Protein AF-A0A7V5FTJ4-F1 (afdb_monomer)

Sequence (114 aa):
MSGKRQKELSSAFAAGYASFVAWSDLVDRINVFPVADGDTGTNLRISLAPLRDVEGGRAAAARRVSRCATGNSGNIAAAFFREFVGAENREDLEKCAAIGCKKSCQAVADPRAG

pLDDT: mean 88.96, std 11.77, range [51.69, 98.31]

Mean predicted aligned error: 4.96 Å

Radius of gyration: 14.31 Å; Cα contacts (8 Å, |Δi|>4): 157; chains: 1; bounding box: 40×24×36 Å

Secondary structure (DSSP, 8-state):
-HHHHHHHHHHHHHHHHHHHHHTHHHHHHH--SSS--S-HHHHHHHHTGGGS--TT-HHHHHHHHHHH--HHHHHHHHHHHHHHTT-SSSTHHHHHHHHHHHHHTTS-SSPPP-

Foldseek 3Di:
DQVVQQVVVLVVLLVVLVVLLVCLQVVLVPPPPPHSPSCLSVQQNQLSVLSNGCPPHLQVSLVSSCVSHDALNSQLVSLLVSQQSVDSHPVCNVVSNVNSNVSSVVRPPDHDDD

Solvent-accessible surface area (backbone atoms only — not comparable to full-atom values): 5834 Å² total; per-residue (Å²): 119,69,70,59,53,42,51,52,52,48,50,49,40,21,52,52,40,54,55,48,54,80,41,19,72,55,43,13,70,68,45,71,72,94,63,62,68,54,44,51,18,57,25,35,51,55,9,47,48,38,38,59,54,46,67,87,37,46,72,46,22,22,53,44,16,56,70,41,37,34,69,63,56,4,35,28,48,21,37,22,47,32,38,38,48,62,38,70,51,77,81,38,40,62,59,21,42,54,53,5,51,59,41,26,79,63,48,64,89,73,82,68,83,119

Structure (mmCIF, N/CA/C/O backbone):
data_AF-A0A7V5FTJ4-F1
#
_entry.id   AF-A0A7V5FTJ4-F1
#
loop_
_atom_site.group_PDB
_atom_site.id
_atom_site.type_symbol
_atom_site.label_atom_id
_atom_site.label_alt_id
_atom_site.label_comp_id
_atom_site.label_asym_id
_atom_site.label_entity_id
_atom_site.label_seq_id
_atom_site.pdbx_PDB_ins_code
_atom_site.Cartn_x
_atom_site.Cartn_y
_atom_site.Cartn_z
_atom_site.occupancy
_atom_site.B_iso_or_equiv
_atom_site.auth_seq_id
_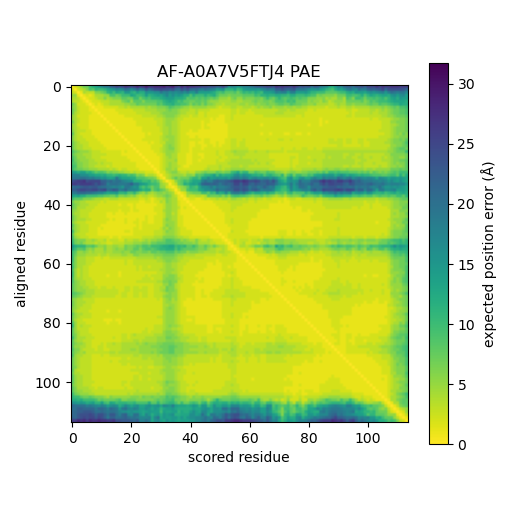atom_site.auth_comp_id
_atom_site.auth_asym_id
_atom_site.auth_atom_id
_atom_site.pdbx_PDB_model_num
ATOM 1 N N . MET A 1 1 ? -19.384 7.364 17.647 1.00 53.22 1 MET A N 1
ATOM 2 C CA . MET A 1 1 ? -19.005 8.057 16.387 1.00 53.22 1 MET A CA 1
ATOM 3 C C . MET A 1 1 ? -17.634 7.641 15.831 1.00 53.22 1 MET A C 1
ATOM 5 O O . MET A 1 1 ? -17.484 7.666 14.618 1.00 53.22 1 MET A O 1
ATOM 9 N N . SER A 1 2 ? -16.666 7.207 16.657 1.00 64.50 2 SER A N 1
ATOM 10 C CA . SER A 1 2 ? -15.314 6.803 16.206 1.00 64.50 2 SER A CA 1
ATOM 11 C C . SER A 1 2 ? -15.291 5.633 15.194 1.00 64.50 2 SER A C 1
ATOM 13 O O . SER A 1 2 ? -14.704 5.749 14.120 1.00 64.50 2 SER A O 1
ATOM 15 N N . GLY A 1 3 ? -16.042 4.552 15.444 1.00 72.12 3 GLY A N 1
ATOM 16 C CA . GLY A 1 3 ? -16.001 3.349 14.592 1.00 72.12 3 GLY A CA 1
ATOM 17 C C . GLY A 1 3 ? -16.528 3.512 13.156 1.00 72.12 3 GLY A C 1
ATOM 18 O O . GLY A 1 3 ? -16.145 2.742 12.277 1.00 72.12 3 GLY A O 1
ATOM 19 N N . LYS A 1 4 ? -17.373 4.520 12.879 1.00 76.38 4 LYS A N 1
ATOM 20 C CA . LYS A 1 4 ? -17.885 4.776 11.518 1.00 76.38 4 LYS A CA 1
ATOM 21 C C . LYS A 1 4 ? -16.778 5.312 10.604 1.00 76.38 4 LYS A C 1
ATOM 23 O O . LYS A 1 4 ? -16.572 4.769 9.526 1.00 76.38 4 LYS A O 1
ATOM 28 N N . ARG A 1 5 ? -16.017 6.308 11.073 1.00 79.06 5 ARG A N 1
ATOM 29 C CA . ARG A 1 5 ? -14.887 6.892 10.326 1.00 79.06 5 ARG A CA 1
ATOM 30 C C . ARG A 1 5 ? -13.775 5.875 10.080 1.00 79.06 5 ARG A C 1
ATOM 32 O O . ARG A 1 5 ? -13.216 5.817 8.990 1.00 79.06 5 ARG A O 1
ATOM 39 N N . GLN A 1 6 ? -13.515 5.013 11.062 1.00 77.81 6 GLN A N 1
ATOM 40 C CA . GLN A 1 6 ? -12.546 3.932 10.903 1.00 77.81 6 GLN A CA 1
ATOM 41 C C . GLN A 1 6 ? -12.963 2.952 9.795 1.00 77.81 6 GLN A C 1
ATOM 43 O O . GLN A 1 6 ? -12.130 2.595 8.962 1.00 77.81 6 GLN A O 1
ATOM 48 N N . LYS A 1 7 ? -14.248 2.566 9.736 1.00 84.44 7 LYS A N 1
ATOM 49 C CA . LYS A 1 7 ? -14.797 1.743 8.644 1.00 84.44 7 LYS A CA 1
ATOM 50 C C . LYS A 1 7 ? -14.702 2.429 7.280 1.00 84.44 7 LYS A C 1
ATOM 52 O O . LYS A 1 7 ? -14.375 1.757 6.304 1.00 84.44 7 LYS A O 1
ATOM 57 N N . GLU A 1 8 ? -14.950 3.735 7.204 1.00 89.88 8 GLU A N 1
ATOM 58 C CA . GLU A 1 8 ? -14.823 4.504 5.956 1.00 89.88 8 GLU A CA 1
ATOM 59 C C . GLU A 1 8 ? -13.389 4.465 5.417 1.00 89.88 8 GLU A C 1
ATOM 61 O O . GLU A 1 8 ? -13.187 4.120 4.256 1.00 89.88 8 GLU A O 1
ATOM 66 N N . LEU A 1 9 ? -12.386 4.718 6.263 1.00 90.94 9 LEU A N 1
ATOM 67 C CA . LEU A 1 9 ? -10.982 4.620 5.854 1.00 90.94 9 LEU A CA 1
ATOM 68 C C . LEU A 1 9 ? -10.586 3.190 5.471 1.00 90.94 9 LEU A C 1
ATOM 70 O O . LEU A 1 9 ? -9.884 2.992 4.488 1.00 90.94 9 LEU A O 1
ATOM 74 N N . SER A 1 10 ? -11.044 2.175 6.212 1.00 91.38 10 SER A N 1
ATOM 75 C CA . SER A 1 10 ? -10.786 0.770 5.855 1.00 91.38 10 SER A CA 1
ATOM 76 C C . SER A 1 10 ? -11.344 0.428 4.475 1.00 91.38 10 SER A C 1
ATOM 78 O O . SER A 1 10 ? -10.651 -0.185 3.669 1.00 91.38 10 SER A O 1
ATOM 80 N N . SER A 1 11 ? -12.560 0.894 4.189 1.00 93.00 11 SER A N 1
ATOM 81 C CA . SER A 1 11 ? -13.202 0.715 2.886 1.00 93.00 11 SER A CA 1
ATOM 82 C C . SER A 1 11 ? -12.458 1.476 1.786 1.00 93.00 11 SER A C 1
ATOM 84 O O . SER A 1 11 ? -12.312 0.961 0.683 1.00 93.00 11 SER A O 1
ATOM 86 N N . ALA A 1 12 ? -11.931 2.667 2.089 1.00 94.31 12 ALA A N 1
ATOM 87 C CA . ALA A 1 12 ? -11.128 3.445 1.150 1.00 94.31 12 ALA A CA 1
ATOM 88 C C . ALA A 1 12 ? -9.813 2.735 0.779 1.00 94.31 12 ALA A C 1
ATOM 90 O O . ALA A 1 12 ? -9.468 2.692 -0.400 1.00 94.31 12 ALA A O 1
ATOM 91 N N . PHE A 1 13 ? -9.110 2.123 1.741 1.00 95.25 13 PHE A N 1
ATOM 92 C CA . PHE A 1 13 ? -7.915 1.321 1.441 1.00 95.25 13 PHE A CA 1
ATOM 93 C C . PHE A 1 13 ? -8.240 0.108 0.567 1.00 95.25 13 PHE A C 1
ATOM 95 O O . PHE A 1 13 ? -7.541 -0.132 -0.417 1.00 95.25 13 PHE A O 1
ATOM 102 N N . ALA A 1 14 ? -9.325 -0.606 0.877 1.00 95.88 14 ALA A N 1
ATOM 103 C CA . ALA A 1 14 ? -9.761 -1.752 0.085 1.00 95.88 14 ALA A CA 1
ATOM 104 C C . ALA A 1 14 ? -10.128 -1.344 -1.352 1.00 95.88 14 ALA A C 1
ATOM 106 O O . ALA A 1 14 ? -9.703 -1.993 -2.308 1.00 95.88 14 ALA A O 1
ATOM 107 N N . ALA A 1 15 ? -10.858 -0.235 -1.514 1.00 97.00 15 ALA A N 1
ATOM 108 C CA . ALA A 1 15 ? -11.223 0.308 -2.821 1.00 97.00 15 ALA A CA 1
ATOM 109 C C . ALA A 1 15 ? -9.997 0.783 -3.618 1.00 97.00 15 ALA A C 1
ATOM 111 O O . ALA A 1 15 ? -9.889 0.496 -4.811 1.00 97.00 15 ALA A O 1
ATOM 112 N N . GLY A 1 16 ? -9.049 1.462 -2.966 1.00 96.19 16 GLY A N 1
ATOM 113 C CA . GLY A 1 16 ? -7.791 1.884 -3.583 1.00 96.19 16 GLY A CA 1
ATOM 114 C C . GLY A 1 16 ? -6.943 0.697 -4.043 1.00 96.19 16 GLY A C 1
ATOM 115 O O . GLY A 1 16 ? -6.455 0.694 -5.171 1.00 96.19 16 GLY A O 1
ATOM 116 N N . TYR A 1 17 ? -6.835 -0.350 -3.218 1.00 97.56 17 TYR A N 1
ATOM 117 C CA . TYR A 1 17 ? -6.152 -1.587 -3.594 1.00 97.56 17 TYR A CA 1
ATOM 118 C C . TYR A 1 17 ? -6.825 -2.274 -4.787 1.00 97.56 17 TYR A C 1
ATOM 120 O O . TYR A 1 17 ? -6.148 -2.600 -5.757 1.00 97.56 17 TYR A O 1
ATOM 128 N N . ALA A 1 18 ? -8.150 -2.449 -4.759 1.00 97.81 18 ALA A N 1
ATOM 129 C CA . ALA A 1 18 ? -8.889 -3.062 -5.864 1.00 97.81 18 ALA A CA 1
ATOM 130 C C . ALA A 1 18 ? -8.722 -2.276 -7.174 1.00 97.81 18 ALA A C 1
ATOM 132 O O . ALA A 1 18 ? -8.523 -2.870 -8.233 1.00 97.81 18 ALA A O 1
ATOM 133 N N . SER A 1 19 ? -8.737 -0.942 -7.081 1.00 96.69 19 SER A N 1
ATOM 134 C CA . SER A 1 19 ? -8.496 -0.060 -8.222 1.00 96.69 19 SER A CA 1
ATOM 135 C C . SER A 1 19 ? -7.092 -0.275 -8.779 1.00 96.69 19 SER A C 1
ATOM 137 O O . SER A 1 19 ? -6.947 -0.487 -9.973 1.00 96.69 19 SER A O 1
ATOM 139 N N . PHE A 1 20 ? -6.062 -0.299 -7.929 1.00 96.19 20 PHE A N 1
ATOM 140 C CA . PHE A 1 20 ? -4.688 -0.568 -8.357 1.00 96.19 20 PHE A CA 1
ATOM 141 C C . PHE A 1 20 ? -4.532 -1.945 -9.022 1.00 96.19 20 PHE A C 1
ATOM 143 O O . PHE A 1 20 ? -3.936 -2.044 -10.091 1.00 96.19 20 PHE A O 1
ATOM 150 N N . VAL A 1 21 ? -5.094 -3.003 -8.424 1.00 96.62 21 VAL A N 1
ATOM 151 C CA . VAL A 1 21 ? -5.011 -4.380 -8.945 1.00 96.62 21 VAL A CA 1
ATOM 152 C C . VAL A 1 21 ? -5.521 -4.459 -10.384 1.00 96.62 21 VAL A C 1
ATOM 154 O O . VAL A 1 21 ? -4.869 -5.092 -11.212 1.00 96.62 21 VAL A O 1
ATOM 157 N N . ALA A 1 22 ? -6.626 -3.774 -10.697 1.00 96.88 22 ALA A N 1
ATOM 158 C CA . ALA A 1 22 ? -7.210 -3.745 -12.040 1.00 96.88 22 ALA A CA 1
ATOM 159 C C . ALA A 1 22 ? -6.265 -3.176 -13.116 1.00 96.88 22 ALA A C 1
ATOM 161 O O . ALA A 1 22 ? -6.439 -3.462 -14.297 1.00 96.88 22 ALA A O 1
ATOM 162 N N . TRP A 1 23 ? -5.257 -2.401 -12.710 1.00 94.81 23 TRP A N 1
ATOM 163 C CA . TRP A 1 23 ? -4.262 -1.800 -13.596 1.00 94.81 23 TRP A CA 1
ATOM 164 C C . TRP A 1 23 ? -2.849 -2.355 -13.378 1.00 94.81 23 TRP A C 1
ATOM 166 O O . TRP A 1 23 ? -1.913 -1.855 -13.995 1.00 94.81 23 TRP A O 1
ATOM 176 N N . SER A 1 24 ? -2.665 -3.380 -12.537 1.00 94.00 24 SER A N 1
ATOM 177 C CA . SER A 1 24 ? -1.327 -3.901 -12.209 1.00 94.00 24 SER A CA 1
ATOM 178 C C . SER A 1 24 ? -0.566 -4.403 -13.443 1.00 94.00 24 SER A C 1
ATOM 180 O O . SER A 1 24 ? 0.580 -4.011 -13.632 1.00 94.00 24 SER A O 1
ATOM 182 N N . ASP A 1 25 ? -1.233 -5.103 -14.364 1.00 92.44 25 ASP A N 1
ATOM 183 C CA . ASP A 1 25 ? -0.627 -5.522 -15.637 1.00 92.44 25 ASP A CA 1
ATOM 184 C C . ASP A 1 25 ? -0.219 -4.333 -16.525 1.00 92.44 25 ASP A C 1
ATOM 186 O O . ASP A 1 25 ? 0.717 -4.423 -17.317 1.00 92.44 25 ASP A O 1
ATOM 190 N N . LEU A 1 26 ? -0.937 -3.204 -16.448 1.00 92.50 26 LEU A N 1
ATOM 191 C CA . LEU A 1 26 ? -0.536 -1.983 -17.152 1.00 92.50 26 LEU A CA 1
ATOM 192 C C . LEU A 1 26 ? 0.710 -1.379 -16.501 1.00 92.50 26 LEU A C 1
ATOM 194 O O . LEU A 1 26 ? 1.600 -0.937 -17.220 1.00 92.50 26 LEU A O 1
ATOM 198 N N . VAL A 1 27 ? 0.784 -1.390 -15.168 1.00 90.81 27 VAL A N 1
ATOM 199 C CA . VAL A 1 27 ? 1.958 -0.931 -14.416 1.00 90.81 27 VAL A CA 1
ATOM 200 C C . VAL A 1 27 ? 3.196 -1.765 -14.766 1.00 90.81 27 VAL A C 1
ATOM 202 O O . VAL A 1 27 ? 4.256 -1.187 -14.992 1.00 90.81 27 VAL A O 1
ATOM 205 N N . ASP A 1 28 ? 3.051 -3.087 -14.897 1.00 89.81 28 ASP A N 1
ATOM 206 C CA . ASP A 1 28 ? 4.116 -3.975 -15.388 1.00 89.81 28 ASP A CA 1
ATOM 207 C C . ASP A 1 28 ? 4.604 -3.550 -16.786 1.00 89.81 28 ASP A C 1
ATOM 209 O O . ASP A 1 28 ? 5.807 -3.466 -17.024 1.00 89.81 28 ASP A O 1
ATOM 213 N N . ARG A 1 29 ? 3.686 -3.197 -17.699 1.00 87.44 29 ARG A N 1
ATOM 214 C CA . ARG A 1 29 ? 4.025 -2.798 -19.080 1.00 87.44 29 ARG A CA 1
ATOM 215 C C . ARG A 1 29 ? 4.670 -1.419 -19.217 1.00 87.44 29 ARG A C 1
ATOM 217 O O . ARG A 1 29 ? 5.408 -1.207 -20.175 1.00 87.44 29 ARG A O 1
ATOM 224 N N . ILE A 1 30 ? 4.358 -0.468 -18.335 1.00 86.62 30 ILE A N 1
ATOM 225 C CA . ILE A 1 30 ? 4.937 0.888 -18.396 1.00 86.62 30 ILE A CA 1
ATOM 226 C C . ILE A 1 30 ? 6.278 0.998 -17.662 1.00 86.62 30 ILE A C 1
ATOM 228 O O . ILE A 1 30 ? 6.941 2.027 -17.789 1.00 86.62 30 ILE A O 1
ATOM 232 N N . ASN A 1 31 ? 6.672 -0.009 -16.874 1.00 77.25 31 ASN A N 1
ATOM 233 C CA . ASN A 1 31 ? 7.959 0.007 -16.190 1.00 77.25 31 ASN A CA 1
ATOM 234 C C . ASN A 1 31 ? 9.094 -0.185 -17.207 1.00 77.25 31 ASN A C 1
ATOM 236 O O . ASN A 1 31 ? 9.271 -1.269 -17.754 1.00 77.25 31 ASN A O 1
ATOM 240 N N . VAL A 1 32 ? 9.854 0.879 -17.471 1.00 66.94 32 VAL A N 1
ATOM 241 C CA . VAL A 1 32 ? 10.858 0.930 -18.552 1.00 66.94 32 VAL A CA 1
ATOM 242 C C . VAL A 1 32 ? 12.291 1.213 -18.064 1.00 66.94 32 VAL A C 1
ATOM 244 O O . VAL A 1 32 ? 13.128 1.593 -18.878 1.00 66.94 32 VAL A O 1
ATOM 247 N N . PHE A 1 33 ? 12.614 1.058 -16.767 1.00 54.91 33 PHE A N 1
ATOM 248 C CA . PHE A 1 33 ? 13.911 1.504 -16.214 1.00 54.91 33 PHE A CA 1
ATOM 249 C C . PHE A 1 33 ? 14.671 0.464 -15.362 1.00 54.91 33 PHE A C 1
ATOM 251 O O . PHE A 1 33 ? 14.103 -0.034 -14.394 1.00 54.91 33 PHE A O 1
ATOM 258 N N . PRO A 1 34 ? 15.989 0.241 -15.593 1.00 58.06 34 PRO A N 1
ATOM 259 C CA . PRO A 1 34 ? 16.715 0.318 -16.870 1.00 58.06 34 PRO A CA 1
ATOM 260 C C . PRO A 1 34 ? 16.513 -0.943 -17.740 1.00 58.06 34 PRO A C 1
ATOM 262 O O . PRO A 1 34 ? 16.827 -0.923 -18.926 1.00 58.06 34 PRO A O 1
ATOM 265 N N . VAL A 1 35 ? 15.967 -2.020 -17.167 1.00 59.19 35 VAL A N 1
ATOM 266 C CA . VAL A 1 35 ? 15.532 -3.242 -17.855 1.00 59.19 35 VAL A CA 1
ATOM 267 C C . VAL A 1 35 ? 14.113 -3.521 -17.379 1.00 59.19 35 VAL A C 1
ATOM 269 O O . VAL A 1 35 ? 13.876 -3.571 -16.177 1.00 59.19 35 VAL A O 1
ATOM 272 N N . ALA A 1 36 ? 13.167 -3.651 -18.306 1.00 64.19 36 ALA A N 1
ATOM 273 C CA . ALA A 1 36 ? 11.801 -4.029 -17.974 1.00 64.19 36 ALA A CA 1
ATOM 274 C C . ALA A 1 36 ? 11.782 -5.513 -17.574 1.00 64.19 36 ALA A C 1
ATOM 276 O O . ALA A 1 36 ? 11.689 -6.392 -18.427 1.00 64.19 36 ALA A O 1
ATOM 277 N N . ASP A 1 37 ? 11.906 -5.783 -16.278 1.00 75.38 37 ASP A N 1
ATOM 278 C CA . ASP A 1 37 ? 11.635 -7.091 -15.665 1.00 75.38 37 ASP A CA 1
ATOM 279 C C . ASP A 1 37 ? 10.136 -7.440 -15.698 1.00 75.38 37 ASP A C 1
ATOM 281 O O . ASP A 1 37 ? 9.759 -8.604 -15.575 1.00 75.38 37 ASP A O 1
ATOM 285 N N . GLY A 1 38 ? 9.280 -6.437 -15.933 1.00 83.38 38 GLY A N 1
ATOM 286 C CA . GLY A 1 38 ? 7.837 -6.605 -16.093 1.00 83.38 38 GLY A CA 1
ATOM 287 C C . GLY A 1 38 ? 7.152 -7.065 -14.810 1.00 83.38 38 GLY A C 1
ATOM 288 O O . GLY A 1 38 ? 6.097 -7.691 -14.887 1.00 83.38 38 GLY A O 1
ATOM 289 N N . ASP A 1 39 ? 7.757 -6.789 -13.651 1.00 90.38 39 A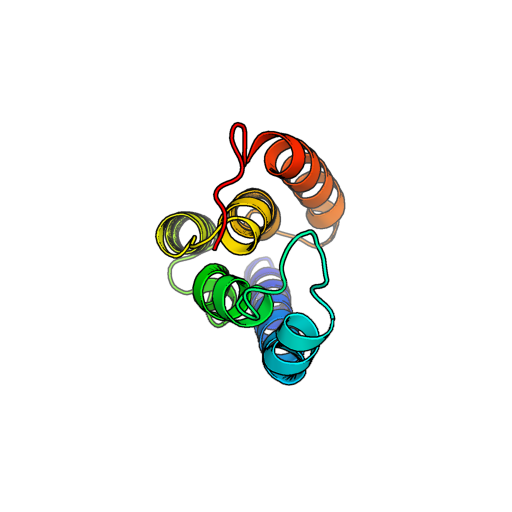SP A N 1
ATOM 290 C CA . ASP A 1 39 ? 7.305 -7.317 -12.364 1.00 90.38 39 ASP A CA 1
ATOM 291 C C . ASP A 1 39 ? 6.804 -6.236 -11.388 1.00 90.38 39 ASP A C 1
ATOM 293 O O . ASP A 1 39 ? 6.370 -6.552 -10.279 1.00 90.38 39 ASP A O 1
ATOM 297 N N . THR A 1 40 ? 6.862 -4.952 -11.760 1.00 92.25 40 THR A N 1
ATOM 298 C CA . THR A 1 40 ? 6.574 -3.829 -10.856 1.00 92.25 40 THR A CA 1
ATOM 299 C C . THR A 1 40 ? 5.150 -3.856 -10.303 1.00 92.25 40 THR A C 1
ATOM 301 O O . THR A 1 40 ? 4.952 -3.789 -9.088 1.00 92.25 40 THR A O 1
ATOM 304 N N . GLY A 1 41 ? 4.151 -3.943 -11.173 1.00 94.25 41 GLY A N 1
ATOM 305 C CA . GLY A 1 41 ? 2.748 -4.131 -10.834 1.00 94.25 41 GLY A CA 1
ATOM 306 C C . GLY A 1 41 ? 2.509 -5.421 -10.054 1.00 94.25 41 GLY A C 1
ATOM 307 O O . GLY A 1 41 ? 1.799 -5.391 -9.045 1.00 94.25 41 GLY A O 1
ATOM 308 N N . THR A 1 42 ? 3.154 -6.523 -10.439 1.00 94.44 42 THR A N 1
ATOM 309 C CA . THR A 1 42 ? 3.081 -7.799 -9.707 1.00 94.44 42 THR A CA 1
ATOM 310 C C . THR A 1 42 ? 3.621 -7.680 -8.273 1.00 94.44 42 THR A C 1
ATOM 312 O O . THR A 1 42 ? 2.932 -8.054 -7.315 1.00 94.44 42 THR A O 1
ATOM 315 N N . ASN A 1 43 ? 4.799 -7.084 -8.097 1.00 94.75 43 ASN A N 1
ATOM 316 C CA . ASN A 1 43 ? 5.440 -6.825 -6.810 1.00 94.75 43 ASN A CA 1
ATOM 317 C C . ASN A 1 43 ? 4.568 -5.937 -5.916 1.00 94.75 43 ASN A C 1
ATOM 319 O O . ASN A 1 43 ? 4.361 -6.242 -4.737 1.00 94.75 43 ASN A O 1
ATOM 323 N N . LEU A 1 44 ? 3.984 -4.872 -6.471 1.00 96.12 44 LEU A N 1
ATOM 324 C CA . LEU A 1 44 ? 3.055 -3.995 -5.757 1.00 96.12 44 LEU A CA 1
ATOM 325 C C . LEU A 1 44 ? 1.749 -4.712 -5.381 1.00 96.12 44 LEU A C 1
ATOM 327 O O . LEU A 1 44 ? 1.269 -4.560 -4.256 1.00 96.12 44 LEU A O 1
ATOM 331 N N . ARG A 1 45 ? 1.187 -5.533 -6.277 1.00 97.38 45 ARG A N 1
ATOM 332 C CA . ARG A 1 45 ? -0.054 -6.289 -6.034 1.00 97.38 45 ARG A CA 1
ATOM 333 C C . ARG A 1 45 ? 0.092 -7.242 -4.852 1.00 97.38 45 ARG A C 1
ATOM 335 O O . ARG A 1 45 ? -0.828 -7.336 -4.035 1.00 97.38 45 ARG A O 1
ATOM 342 N N . ILE A 1 46 ? 1.232 -7.929 -4.765 1.00 97.00 46 ILE A N 1
ATOM 343 C CA . ILE A 1 46 ? 1.574 -8.833 -3.660 1.00 97.00 46 ILE A CA 1
ATOM 344 C C . ILE A 1 46 ? 1.834 -8.027 -2.382 1.00 97.00 46 ILE A C 1
ATOM 346 O O . ILE A 1 46 ? 1.216 -8.290 -1.350 1.00 97.00 46 ILE A O 1
ATOM 350 N N . SER A 1 47 ? 2.686 -7.003 -2.463 1.00 97.50 47 SER A N 1
ATOM 351 C CA . SER A 1 47 ? 3.118 -6.216 -1.299 1.00 97.50 47 SER A CA 1
ATOM 352 C C . SER A 1 47 ? 1.970 -5.475 -0.613 1.00 97.50 47 SER A C 1
ATOM 354 O O . SER A 1 47 ? 1.935 -5.367 0.614 1.00 97.50 47 SER A O 1
ATOM 356 N N . LEU A 1 48 ? 1.005 -4.984 -1.393 1.00 97.81 48 LEU A N 1
ATOM 357 C CA . LEU A 1 48 ? -0.125 -4.194 -0.904 1.00 97.81 48 LEU A CA 1
ATOM 358 C C . LEU A 1 48 ? -1.397 -5.018 -0.668 1.00 97.81 48 LEU A C 1
ATOM 360 O O . LEU A 1 48 ? -2.395 -4.457 -0.219 1.00 97.81 48 LEU A O 1
ATOM 364 N N . ALA A 1 49 ? -1.373 -6.339 -0.884 1.00 97.31 49 ALA A N 1
ATOM 365 C CA . ALA A 1 49 ? -2.510 -7.227 -0.620 1.00 97.31 49 ALA A CA 1
ATOM 366 C C . ALA A 1 49 ? -3.159 -7.056 0.772 1.00 97.31 49 ALA A C 1
ATOM 368 O O . ALA A 1 49 ? -4.389 -7.113 0.858 1.00 97.31 49 ALA A O 1
ATOM 369 N N . PRO A 1 50 ? -2.410 -6.766 1.858 1.00 96.69 50 PRO A N 1
ATOM 370 C CA . PRO A 1 50 ? -3.009 -6.506 3.167 1.00 96.69 50 PRO A CA 1
ATOM 371 C C . PRO A 1 50 ? -3.906 -5.260 3.241 1.00 96.69 50 PRO A C 1
ATOM 373 O O . PRO A 1 50 ? -4.612 -5.098 4.230 1.00 96.69 50 PRO A O 1
ATOM 376 N N . LEU A 1 51 ? -3.894 -4.375 2.238 1.00 96.38 51 LEU A N 1
ATOM 377 C CA . LEU A 1 51 ? -4.804 -3.227 2.162 1.00 96.38 51 LEU A CA 1
ATOM 378 C C . LEU A 1 51 ? -6.214 -3.617 1.707 1.00 96.38 51 LEU A C 1
ATOM 380 O O . LEU A 1 51 ? -7.150 -2.861 1.960 1.00 96.38 51 LEU A O 1
ATOM 384 N N . ARG A 1 52 ? -6.380 -4.799 1.089 1.00 95.12 52 ARG A N 1
ATOM 385 C CA . ARG A 1 52 ? -7.698 -5.372 0.774 1.00 95.12 52 ARG A CA 1
ATOM 386 C C . ARG A 1 52 ? -8.539 -5.535 2.033 1.00 95.12 52 ARG A C 1
ATOM 388 O O . ARG A 1 52 ? -9.748 -5.339 1.988 1.00 95.12 52 ARG A O 1
ATOM 395 N N . ASP A 1 53 ? -7.877 -5.909 3.127 1.00 89.94 53 ASP A N 1
ATOM 396 C CA . ASP A 1 53 ? -8.504 -6.053 4.425 1.00 89.94 53 ASP A CA 1
ATOM 397 C C . ASP A 1 53 ? -7.546 -5.715 5.577 1.00 89.94 53 ASP A C 1
ATOM 399 O O . ASP A 1 53 ? -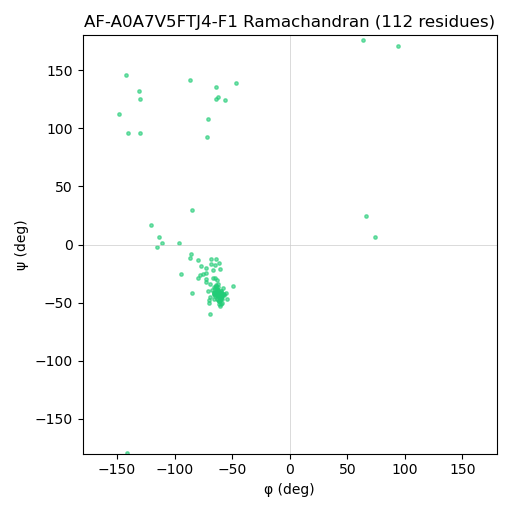6.584 -6.423 5.904 1.00 89.94 53 ASP A O 1
ATOM 403 N N . VAL A 1 54 ? -7.866 -4.614 6.246 1.00 87.44 54 VAL A N 1
ATOM 404 C CA . VAL A 1 54 ? -7.176 -4.131 7.444 1.00 87.44 54 VAL A CA 1
ATOM 405 C C . VAL A 1 54 ? -7.702 -4.790 8.730 1.00 87.44 54 VAL A C 1
ATOM 407 O O . VAL A 1 54 ? -7.659 -4.201 9.813 1.00 87.44 54 VAL A O 1
ATOM 410 N N . GLU A 1 55 ? -8.182 -6.028 8.615 1.00 77.81 55 GLU A N 1
ATOM 411 C CA . GLU A 1 55 ? -8.567 -6.929 9.699 1.00 77.81 55 GLU A CA 1
ATOM 412 C C . GLU A 1 55 ? -7.515 -6.990 10.819 1.00 77.81 55 GLU A C 1
ATOM 414 O O . GLU A 1 55 ? -6.301 -7.004 10.581 1.00 77.81 55 GLU A O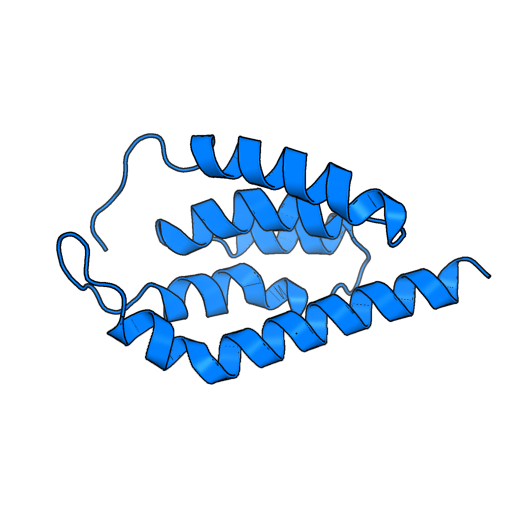 1
ATOM 419 N N . GLY A 1 56 ? -7.967 -7.011 12.073 1.00 81.12 56 GLY A N 1
ATOM 420 C CA . GLY A 1 56 ? -7.077 -6.947 13.241 1.00 81.12 56 GLY A CA 1
ATOM 421 C C . GLY A 1 56 ? -6.472 -5.558 13.506 1.00 81.12 56 GLY A C 1
ATOM 422 O O . GLY A 1 56 ? -5.636 -5.416 14.396 1.00 81.12 56 GLY A O 1
ATOM 423 N N . GLY A 1 57 ? -6.897 -4.528 12.765 1.00 88.50 57 GLY A N 1
ATOM 424 C CA . GLY A 1 57 ? -6.566 -3.126 13.016 1.00 88.50 57 GLY A CA 1
ATOM 425 C C . GLY A 1 57 ? -5.351 -2.602 12.244 1.00 88.50 57 GLY A C 1
ATOM 426 O O . GLY A 1 57 ? -4.594 -3.345 11.617 1.00 88.50 57 GLY A O 1
ATOM 427 N N . ARG A 1 58 ? -5.144 -1.278 12.310 1.00 89.12 58 ARG A N 1
ATOM 428 C CA . ARG A 1 58 ? -4.123 -0.557 11.524 1.00 89.12 58 ARG A CA 1
ATOM 429 C C . ARG A 1 58 ? -2.705 -1.061 11.776 1.00 89.12 58 ARG A C 1
ATOM 431 O O . ARG A 1 58 ? -1.964 -1.308 10.833 1.00 89.12 58 ARG A O 1
ATOM 438 N N . ALA A 1 59 ? -2.348 -1.290 13.039 1.00 91.81 59 ALA A N 1
ATOM 439 C CA . ALA A 1 59 ? -1.023 -1.791 13.400 1.00 91.81 59 ALA A CA 1
ATOM 440 C C . ALA A 1 59 ? -0.755 -3.204 12.848 1.00 91.81 59 ALA A C 1
ATOM 442 O O . ALA A 1 59 ? 0.369 -3.514 12.450 1.00 91.81 59 ALA A O 1
ATOM 443 N N . ALA A 1 60 ? -1.778 -4.066 12.808 1.00 94.25 60 ALA A N 1
ATOM 444 C CA . ALA A 1 60 ? -1.663 -5.391 12.209 1.00 94.25 60 ALA A CA 1
ATOM 445 C C . ALA A 1 60 ? -1.510 -5.289 10.685 1.00 94.25 60 ALA A C 1
ATOM 447 O O . ALA A 1 60 ? -0.605 -5.905 10.124 1.00 94.25 60 ALA A O 1
ATOM 448 N N . ALA A 1 61 ? -2.318 -4.450 10.033 1.00 94.50 61 ALA A N 1
ATOM 449 C CA . ALA A 1 61 ? -2.210 -4.184 8.602 1.00 94.50 61 ALA A CA 1
ATOM 450 C C . ALA A 1 61 ? -0.826 -3.633 8.211 1.00 94.50 61 ALA A C 1
ATOM 452 O O . ALA A 1 61 ? -0.196 -4.170 7.305 1.00 94.50 61 ALA A O 1
ATOM 453 N N . ALA A 1 62 ? -0.293 -2.649 8.943 1.00 95.62 62 ALA A N 1
ATOM 454 C CA . ALA A 1 62 ? 1.040 -2.084 8.707 1.00 95.62 62 ALA A CA 1
ATOM 455 C C . ALA A 1 62 ? 2.162 -3.135 8.826 1.00 95.62 62 ALA A C 1
ATOM 457 O O . ALA A 1 62 ? 3.091 -3.174 8.010 1.00 95.62 62 ALA A O 1
ATOM 458 N N . ARG A 1 63 ? 2.054 -4.038 9.813 1.00 96.38 63 ARG A N 1
ATOM 459 C CA . ARG A 1 63 ? 2.975 -5.175 9.958 1.00 96.38 63 ARG A CA 1
ATOM 460 C C . ARG A 1 63 ? 2.856 -6.160 8.800 1.00 96.38 63 ARG A C 1
ATOM 462 O O . ARG A 1 63 ? 3.881 -6.642 8.329 1.00 96.38 63 ARG A O 1
ATOM 469 N N . ARG A 1 64 ? 1.639 -6.459 8.335 1.00 96.94 64 ARG A N 1
ATOM 470 C CA . ARG A 1 64 ? 1.425 -7.339 7.177 1.00 96.94 64 ARG A CA 1
ATOM 471 C C . ARG A 1 64 ? 1.988 -6.727 5.897 1.00 96.94 64 ARG A C 1
ATOM 473 O O . ARG A 1 64 ? 2.715 -7.420 5.203 1.00 96.94 64 ARG A O 1
ATOM 480 N N . VAL A 1 65 ? 1.755 -5.436 5.640 1.00 97.19 65 VAL A N 1
ATOM 481 C CA . VAL A 1 65 ? 2.348 -4.712 4.496 1.00 97.19 65 VAL A CA 1
ATOM 482 C C . VAL A 1 65 ? 3.871 -4.846 4.502 1.00 97.19 65 VAL A C 1
ATOM 484 O O . VAL A 1 65 ? 4.462 -5.217 3.496 1.00 97.19 65 VAL A O 1
ATOM 487 N N . SER A 1 66 ? 4.508 -4.642 5.658 1.00 95.94 66 SER A N 1
ATOM 488 C CA . SER A 1 66 ? 5.965 -4.806 5.784 1.00 95.94 66 SER A CA 1
ATOM 489 C C . SER A 1 66 ? 6.442 -6.239 5.507 1.00 95.94 66 SER A C 1
ATOM 491 O O . SER A 1 66 ? 7.529 -6.421 4.979 1.00 95.94 66 SER A O 1
ATOM 493 N N . ARG A 1 67 ? 5.651 -7.260 5.867 1.00 96.44 67 ARG A N 1
ATOM 494 C CA . ARG A 1 67 ? 5.998 -8.679 5.661 1.00 96.44 67 ARG A CA 1
ATOM 495 C C . ARG A 1 67 ? 5.762 -9.165 4.232 1.00 96.44 67 ARG A C 1
ATOM 497 O O . ARG A 1 67 ? 6.427 -10.102 3.815 1.00 96.44 67 ARG A O 1
ATOM 504 N N . CYS A 1 68 ? 4.804 -8.575 3.522 1.00 96.88 68 CYS A N 1
ATOM 505 C CA . CYS A 1 68 ? 4.477 -8.935 2.143 1.00 96.88 68 CYS A CA 1
ATOM 506 C C .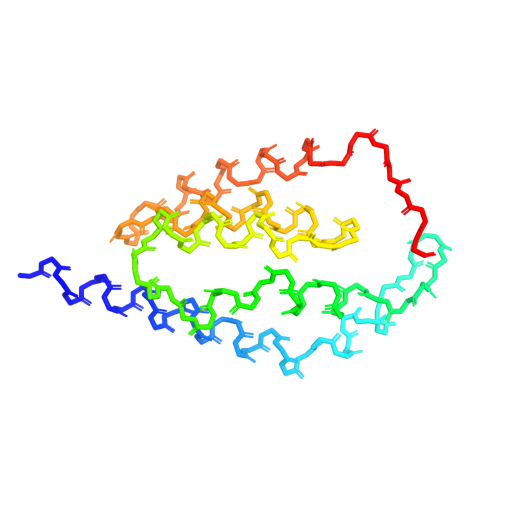 CYS A 1 68 ? 5.353 -8.210 1.110 1.00 96.88 68 CYS A C 1
ATOM 508 O O . CYS A 1 68 ? 5.259 -8.529 -0.071 1.00 96.88 68 CYS A O 1
ATOM 510 N N . ALA A 1 69 ? 6.165 -7.239 1.541 1.00 95.75 69 ALA A N 1
ATOM 511 C CA . ALA A 1 69 ? 7.030 -6.451 0.674 1.00 95.75 69 ALA A CA 1
ATOM 512 C C . ALA A 1 69 ? 7.980 -7.343 -0.144 1.00 95.75 69 ALA A C 1
ATOM 514 O O . ALA A 1 69 ? 8.743 -8.129 0.418 1.00 95.75 69 ALA A O 1
ATOM 515 N N . THR A 1 70 ? 7.945 -7.196 -1.467 1.00 9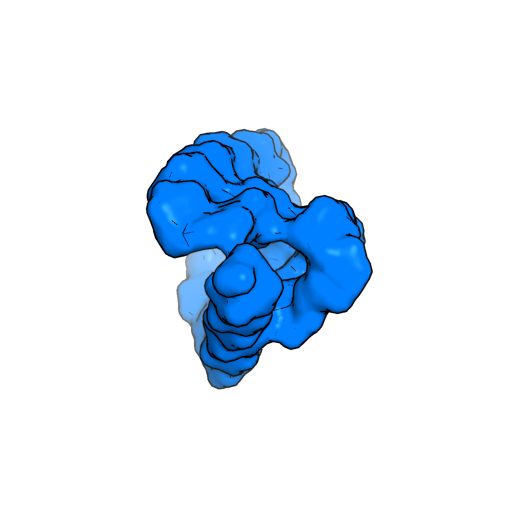3.69 70 THR A N 1
ATOM 516 C CA . THR A 1 70 ? 8.791 -7.942 -2.408 1.00 93.69 70 THR A CA 1
ATOM 517 C C . THR A 1 70 ? 9.234 -7.056 -3.570 1.00 93.69 70 THR A C 1
ATOM 519 O O . THR A 1 70 ? 8.499 -6.159 -3.982 1.00 93.69 70 THR A O 1
ATOM 522 N N . GLY A 1 71 ? 10.448 -7.281 -4.075 1.00 90.44 71 GLY A N 1
ATOM 523 C CA . GLY A 1 71 ? 11.063 -6.439 -5.105 1.00 90.44 71 GLY A CA 1
ATOM 524 C C . GLY A 1 71 ? 11.317 -4.998 -4.643 1.00 90.44 71 GLY A C 1
ATOM 525 O O . GLY A 1 71 ? 10.956 -4.596 -3.531 1.00 90.44 71 GLY A O 1
ATOM 526 N N . ASN A 1 72 ? 11.956 -4.185 -5.483 1.00 90.44 72 ASN A N 1
ATOM 527 C CA . ASN A 1 72 ? 12.232 -2.789 -5.126 1.00 90.44 72 ASN A CA 1
ATOM 528 C C . ASN A 1 72 ? 10.934 -1.983 -4.996 1.00 90.44 72 ASN A C 1
ATOM 530 O O . ASN A 1 72 ? 10.736 -1.286 -4.000 1.00 90.44 72 ASN A O 1
ATOM 534 N N . SER A 1 73 ? 10.026 -2.117 -5.969 1.00 92.56 73 SER A N 1
ATOM 535 C CA . SER A 1 73 ? 8.752 -1.391 -5.989 1.00 92.56 73 SER A CA 1
ATOM 536 C C . SER A 1 73 ? 7.897 -1.717 -4.764 1.00 92.56 73 SER A C 1
ATOM 538 O O . SER A 1 73 ? 7.362 -0.811 -4.122 1.00 92.56 73 SER A O 1
ATOM 540 N N . GLY A 1 74 ? 7.833 -2.992 -4.372 1.00 94.81 74 GLY A N 1
ATOM 541 C CA . GLY A 1 74 ? 7.115 -3.423 -3.181 1.00 94.81 74 GLY A CA 1
ATOM 542 C C . GLY A 1 74 ? 7.748 -2.936 -1.882 1.00 94.81 74 GLY A C 1
ATOM 543 O O . GLY A 1 74 ? 7.018 -2.507 -0.992 1.00 94.81 74 GLY A O 1
ATOM 544 N N . ASN A 1 75 ? 9.081 -2.920 -1.768 1.00 95.12 75 ASN A N 1
ATOM 545 C CA . ASN A 1 75 ? 9.768 -2.372 -0.590 1.00 95.12 75 ASN A CA 1
ATOM 546 C C . ASN A 1 75 ? 9.563 -0.855 -0.440 1.00 95.12 75 ASN A C 1
ATOM 548 O O . ASN A 1 75 ? 9.272 -0.381 0.662 1.00 95.12 75 ASN A O 1
ATOM 552 N N . ILE A 1 76 ? 9.641 -0.103 -1.543 1.00 95.12 76 ILE A N 1
ATOM 553 C CA . ILE A 1 76 ? 9.351 1.339 -1.571 1.00 95.12 76 ILE A CA 1
ATOM 554 C C . ILE A 1 76 ? 7.896 1.584 -1.160 1.00 95.12 76 ILE A C 1
ATOM 556 O O . ILE A 1 76 ? 7.628 2.348 -0.231 1.00 95.12 76 ILE A O 1
ATOM 560 N N . ALA A 1 77 ? 6.945 0.890 -1.788 1.00 96.56 77 ALA A N 1
ATOM 561 C CA . ALA A 1 77 ? 5.531 1.051 -1.475 1.00 96.56 77 ALA A CA 1
ATOM 562 C C . ALA A 1 77 ? 5.200 0.622 -0.039 1.00 96.56 77 ALA A C 1
ATOM 564 O O . ALA A 1 77 ? 4.442 1.304 0.646 1.00 96.56 77 ALA A O 1
ATOM 565 N N . ALA A 1 78 ? 5.787 -0.462 0.469 1.00 97.38 78 ALA A N 1
ATOM 566 C CA . ALA A 1 78 ? 5.568 -0.903 1.841 1.00 97.38 78 ALA A CA 1
ATOM 567 C C . ALA A 1 78 ? 6.074 0.123 2.868 1.00 97.38 78 ALA A C 1
ATOM 569 O O . ALA A 1 78 ? 5.424 0.326 3.897 1.00 97.38 78 ALA A O 1
ATOM 570 N N . ALA A 1 79 ? 7.191 0.805 2.588 1.00 97.31 79 ALA A N 1
ATOM 571 C CA . ALA A 1 79 ? 7.694 1.891 3.425 1.00 97.31 79 ALA A CA 1
ATOM 572 C C . ALA A 1 79 ? 6.730 3.088 3.478 1.00 97.31 79 ALA A C 1
ATOM 574 O O . ALA A 1 79 ? 6.583 3.682 4.548 1.00 97.31 79 ALA A O 1
ATOM 575 N N . PHE A 1 80 ? 6.033 3.391 2.377 1.00 98.31 80 PHE A N 1
ATOM 576 C CA . PHE A 1 80 ? 4.945 4.371 2.357 1.00 98.31 80 PHE A CA 1
ATOM 577 C C . PHE A 1 80 ? 3.721 3.874 3.136 1.00 98.31 80 PHE A C 1
ATOM 579 O O . PHE A 1 80 ? 3.277 4.486 4.111 1.00 98.31 80 PHE A O 1
ATOM 586 N N . PHE A 1 81 ? 3.161 2.741 2.706 1.00 97.69 81 PHE A N 1
ATOM 587 C CA . PHE A 1 81 ? 1.827 2.309 3.104 1.00 97.69 81 PHE A CA 1
ATOM 588 C C . PHE A 1 81 ? 1.750 1.815 4.544 1.00 97.69 81 PHE A C 1
ATOM 590 O O . PHE A 1 81 ? 0.686 1.934 5.149 1.00 97.69 81 PHE A O 1
ATOM 597 N N . ARG A 1 82 ? 2.850 1.336 5.143 1.00 96.62 82 ARG A N 1
ATOM 598 C CA . ARG A 1 82 ? 2.856 0.994 6.576 1.00 96.62 82 ARG A CA 1
ATOM 599 C C . ARG A 1 82 ? 2.640 2.215 7.478 1.00 96.62 82 ARG A C 1
ATOM 601 O O . ARG A 1 82 ? 2.083 2.065 8.559 1.00 96.62 82 ARG A O 1
ATOM 608 N N . GLU A 1 83 ? 3.053 3.403 7.032 1.00 97.31 83 GLU A N 1
ATOM 609 C CA . GLU A 1 83 ? 2.804 4.668 7.735 1.00 97.31 83 GLU A CA 1
ATOM 610 C C . GLU A 1 83 ? 1.430 5.223 7.358 1.00 97.31 83 GLU A C 1
ATOM 612 O O . GLU A 1 83 ? 0.677 5.659 8.225 1.00 97.31 83 GLU A O 1
ATOM 617 N N . PHE A 1 84 ? 1.076 5.145 6.070 1.00 96.75 84 PHE A N 1
ATOM 618 C CA . PHE A 1 84 ? -0.187 5.661 5.544 1.00 96.75 84 PHE A CA 1
ATOM 619 C C . PHE A 1 84 ? -1.417 4.969 6.147 1.00 96.75 84 PHE A C 1
ATOM 621 O O . PHE A 1 84 ? -2.393 5.628 6.500 1.00 96.75 84 PHE A O 1
ATOM 628 N N . VAL A 1 85 ? -1.352 3.650 6.365 1.00 95.31 85 VAL A N 1
ATOM 629 C CA . VAL A 1 85 ? -2.408 2.896 7.064 1.00 95.31 85 VAL A CA 1
ATOM 630 C C . VAL A 1 85 ? -2.561 3.308 8.531 1.00 95.31 85 VAL A C 1
ATOM 632 O O . VAL A 1 85 ? -3.591 3.015 9.131 1.00 95.31 85 VAL A O 1
ATOM 635 N N . GLY A 1 86 ? -1.571 3.986 9.115 1.00 93.12 86 GLY A N 1
ATOM 636 C CA . GLY A 1 86 ? -1.626 4.497 10.482 1.00 93.12 86 GLY A CA 1
ATOM 637 C C . GLY A 1 86 ? -2.627 5.636 10.695 1.00 93.12 86 GLY A C 1
ATOM 638 O O . GLY A 1 86 ? -2.915 5.943 11.845 1.00 93.12 86 GLY A O 1
ATOM 639 N N . ALA A 1 87 ? -3.173 6.233 9.629 1.00 93.50 87 ALA A N 1
ATOM 640 C CA . ALA A 1 87 ? -4.178 7.285 9.738 1.00 93.50 87 ALA A CA 1
ATOM 641 C C . ALA A 1 87 ? -5.463 6.777 10.423 1.00 93.50 87 ALA A C 1
ATOM 643 O O . ALA A 1 87 ? -6.062 5.772 10.011 1.00 93.50 87 ALA A O 1
ATOM 644 N N . GLU A 1 88 ? -5.909 7.481 11.465 1.00 89.81 88 GLU A N 1
ATOM 645 C CA . GLU A 1 88 ? -7.121 7.130 12.216 1.00 89.81 88 GLU A CA 1
ATOM 646 C C . GLU A 1 88 ? -8.351 7.885 11.704 1.00 89.81 88 GLU A C 1
ATOM 648 O O . GLU A 1 88 ? -9.489 7.414 11.821 1.00 89.81 88 GLU A O 1
ATOM 653 N N . ASN A 1 89 ? -8.118 9.046 11.099 1.00 89.75 89 ASN A N 1
ATOM 654 C CA . ASN A 1 89 ? -9.113 9.922 10.497 1.00 89.75 89 ASN A CA 1
ATOM 655 C C . ASN A 1 89 ? -8.562 10.544 9.195 1.00 89.75 89 ASN A C 1
ATOM 657 O O . ASN A 1 89 ? -7.470 10.201 8.739 1.00 89.75 89 ASN A O 1
ATOM 661 N N . ARG A 1 90 ? -9.360 11.385 8.527 1.00 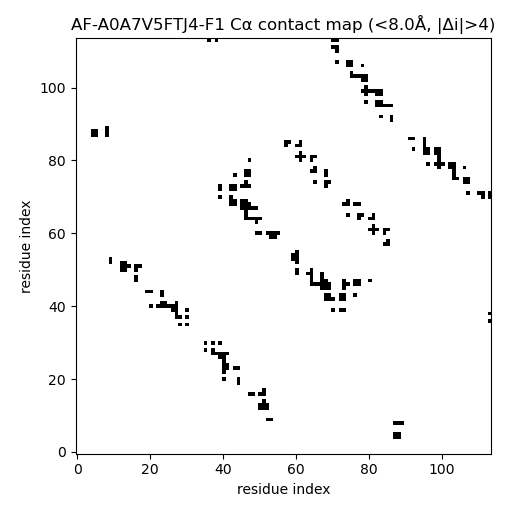90.44 90 ARG A N 1
ATOM 662 C CA . ARG A 1 90 ? -8.975 11.949 7.222 1.00 90.44 90 ARG A CA 1
ATOM 663 C C . ARG A 1 90 ? -7.888 13.006 7.373 1.00 90.44 90 ARG A C 1
ATOM 665 O O . ARG A 1 90 ? -7.048 13.140 6.492 1.00 90.44 90 ARG A O 1
ATOM 672 N N . GLU A 1 91 ? -7.915 13.724 8.483 1.00 93.19 91 GLU A N 1
ATOM 673 C CA . GLU A 1 91 ? -6.995 14.800 8.823 1.00 93.19 91 GLU A CA 1
ATOM 674 C C . GLU A 1 91 ? -5.568 14.261 9.049 1.00 93.19 91 GLU A C 1
ATOM 676 O O . GLU A 1 91 ? -4.591 14.931 8.726 1.00 93.19 91 GLU A O 1
ATOM 681 N N . ASP A 1 92 ? -5.434 13.008 9.495 1.00 94.44 92 ASP A N 1
ATOM 682 C CA . ASP A 1 92 ? -4.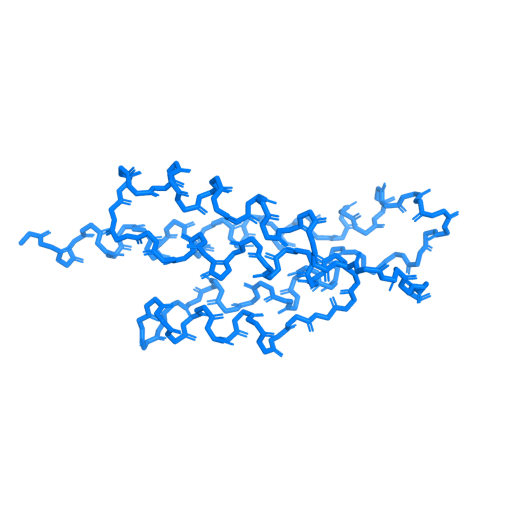140 12.335 9.655 1.00 94.44 92 ASP A CA 1
ATOM 683 C C . ASP A 1 92 ? -3.481 11.930 8.324 1.00 94.44 92 ASP A C 1
ATOM 685 O O . ASP A 1 92 ? -2.271 11.685 8.291 1.00 94.44 92 ASP A O 1
ATOM 689 N N . LEU A 1 93 ? -4.242 11.833 7.224 1.00 94.38 93 LEU A N 1
ATOM 690 C CA . LEU A 1 93 ? -3.745 11.281 5.955 1.00 94.38 93 LEU A CA 1
ATOM 691 C C . LEU A 1 93 ? -2.570 12.082 5.397 1.00 94.38 93 LEU A C 1
ATOM 693 O O . LEU A 1 93 ? -1.602 11.482 4.934 1.00 94.38 93 LEU A O 1
ATOM 697 N N . GLU A 1 94 ? -2.631 13.413 5.467 1.00 97.44 94 GLU A N 1
ATOM 698 C CA . GLU A 1 94 ? -1.555 14.293 5.001 1.00 97.44 94 GLU A CA 1
ATOM 699 C C . GLU A 1 94 ? -0.255 14.005 5.760 1.00 97.44 94 GLU A C 1
ATOM 701 O O . GLU A 1 94 ? 0.787 13.720 5.164 1.00 97.44 94 GLU A O 1
ATOM 706 N N . LYS A 1 95 ? -0.333 13.995 7.094 1.00 97.62 95 LYS A N 1
ATOM 707 C CA . LYS A 1 95 ? 0.808 13.724 7.969 1.00 97.62 95 LYS A CA 1
ATOM 708 C C . LYS A 1 95 ? 1.383 12.330 7.722 1.00 97.62 95 LYS A C 1
ATOM 710 O O . LYS A 1 95 ? 2.598 12.177 7.581 1.00 97.62 95 LYS A O 1
ATOM 715 N N . CYS A 1 96 ? 0.533 11.308 7.665 1.00 97.31 96 CYS A N 1
ATOM 716 C CA . CYS A 1 96 ? 0.960 9.932 7.428 1.00 97.31 96 CYS A CA 1
ATOM 717 C C . CYS A 1 96 ? 1.570 9.750 6.029 1.00 97.31 96 CYS A C 1
ATOM 719 O O . CYS A 1 96 ? 2.569 9.043 5.896 1.00 97.31 96 CYS A O 1
ATOM 721 N N . ALA A 1 97 ? 1.035 10.423 5.004 1.00 97.31 97 ALA A N 1
ATOM 722 C CA . ALA A 1 97 ? 1.601 10.425 3.657 1.00 97.31 97 ALA A CA 1
ATOM 723 C C . ALA A 1 97 ? 2.976 11.105 3.616 1.00 97.31 97 ALA A C 1
ATOM 725 O O . ALA A 1 97 ? 3.902 10.570 3.007 1.00 97.31 97 ALA A O 1
ATOM 726 N N . ALA A 1 98 ? 3.148 12.237 4.304 1.00 97.81 98 ALA A N 1
ATOM 727 C CA . ALA A 1 98 ? 4.433 12.928 4.385 1.00 97.81 98 ALA A CA 1
ATOM 728 C C . ALA A 1 98 ? 5.515 12.049 5.039 1.00 97.81 98 ALA A C 1
ATOM 730 O O . ALA A 1 98 ? 6.633 11.933 4.528 1.00 97.81 98 ALA A O 1
ATOM 731 N N . ILE A 1 99 ? 5.171 11.365 6.137 1.00 97.88 99 ILE A N 1
ATOM 732 C CA . ILE A 1 99 ? 6.069 10.407 6.800 1.00 97.88 99 ILE A CA 1
ATOM 733 C C . ILE A 1 99 ? 6.382 9.232 5.865 1.00 97.88 99 ILE A C 1
ATOM 735 O O . ILE A 1 99 ? 7.551 8.873 5.702 1.00 97.88 99 ILE A O 1
ATOM 739 N N . GLY A 1 100 ? 5.359 8.657 5.228 1.00 97.31 100 GLY A N 1
ATOM 740 C CA . GLY A 1 100 ? 5.508 7.560 4.274 1.00 97.31 100 GLY A CA 1
ATOM 741 C C . GLY A 1 100 ? 6.424 7.920 3.103 1.00 97.31 100 GLY A C 1
ATOM 742 O O . GLY A 1 100 ? 7.303 7.134 2.750 1.00 97.31 100 GLY A O 1
ATOM 743 N N . CYS A 1 101 ? 6.287 9.125 2.546 1.00 96.44 101 CYS A N 1
ATOM 744 C CA . CYS A 1 101 ? 7.134 9.639 1.469 1.00 96.44 101 CYS A CA 1
ATOM 745 C C . CYS A 1 101 ? 8.608 9.670 1.894 1.00 96.44 101 CYS A C 1
ATOM 747 O O . CYS A 1 101 ? 9.458 9.061 1.244 1.00 96.44 101 CYS A O 1
ATOM 749 N N . LYS A 1 102 ? 8.904 10.257 3.063 1.00 96.12 102 LYS A N 1
ATOM 750 C CA . LYS A 1 102 ? 10.269 10.292 3.609 1.00 96.12 102 LYS A CA 1
ATOM 751 C C . LYS A 1 102 ? 10.863 8.891 3.779 1.00 96.12 102 LYS A C 1
ATOM 753 O O . LYS A 1 102 ? 12.022 8.682 3.431 1.00 96.12 102 LYS A O 1
ATOM 758 N N . LYS A 1 103 ? 10.088 7.932 4.302 1.00 95.44 103 LYS A N 1
ATOM 759 C CA . LYS A 1 103 ? 10.563 6.549 4.484 1.00 95.44 103 LYS A CA 1
ATOM 760 C C . LYS A 1 103 ? 10.771 5.822 3.156 1.00 95.44 103 LYS A C 1
ATOM 762 O O . LYS A 1 103 ? 11.697 5.026 3.053 1.00 95.44 103 LYS A O 1
ATOM 767 N N . SER A 1 104 ? 9.953 6.116 2.150 1.00 94.56 104 SER A N 1
ATOM 768 C CA . SER A 1 104 ? 10.058 5.528 0.808 1.00 94.56 104 SER A CA 1
ATOM 769 C C . SER A 1 104 ? 11.350 5.934 0.109 1.00 94.56 104 SER A C 1
ATOM 771 O O . SER A 1 104 ? 12.040 5.078 -0.433 1.00 94.56 104 SER A O 1
ATOM 773 N N . CYS A 1 105 ? 11.745 7.207 0.223 1.00 89.44 105 CYS A N 1
ATOM 774 C CA . CYS A 1 105 ? 13.017 7.708 -0.310 1.00 89.44 105 CYS A CA 1
ATOM 775 C C . CYS A 1 105 ? 14.257 7.037 0.308 1.00 89.44 105 CYS A C 1
ATOM 777 O O . CYS A 1 105 ? 15.352 7.164 -0.224 1.00 89.44 105 CYS A O 1
ATOM 779 N N . GLN A 1 106 ? 14.097 6.350 1.441 1.00 89.69 106 GLN A N 1
ATOM 780 C CA . GLN A 1 106 ? 15.166 5.664 2.171 1.00 89.69 106 GLN A CA 1
ATOM 781 C C . GLN A 1 106 ? 15.029 4.135 2.109 1.00 89.69 106 GLN A C 1
ATOM 783 O O . GLN A 1 106 ? 15.812 3.424 2.734 1.00 89.69 106 GLN A O 1
ATOM 788 N N . ALA A 1 107 ? 14.010 3.616 1.414 1.00 85.88 107 ALA A N 1
ATOM 789 C CA . ALA A 1 107 ? 13.614 2.213 1.503 1.00 85.88 107 ALA A CA 1
ATOM 790 C C . ALA A 1 107 ? 14.557 1.260 0.760 1.00 85.88 107 ALA A C 1
ATOM 792 O O . ALA A 1 107 ? 14.638 0.085 1.110 1.00 85.88 107 ALA A O 1
ATOM 793 N N . VAL A 1 108 ? 15.262 1.758 -0.254 1.00 80.38 108 VAL A N 1
ATOM 794 C CA . VAL A 1 108 ? 16.161 0.964 -1.091 1.00 80.38 108 VAL A CA 1
ATOM 795 C C . VAL A 1 108 ? 17.497 1.691 -1.153 1.00 80.38 108 VAL A C 1
ATOM 797 O O . VAL A 1 108 ? 17.664 2.639 -1.912 1.00 80.38 108 VAL A O 1
ATOM 800 N N . ALA A 1 109 ? 18.427 1.279 -0.290 1.00 66.69 109 ALA A N 1
ATOM 801 C CA . ALA A 1 109 ? 19.787 1.817 -0.260 1.00 66.69 109 ALA A CA 1
ATOM 802 C C . ALA A 1 109 ? 20.672 1.232 -1.376 1.00 66.69 109 ALA A C 1
ATOM 804 O O . ALA A 1 109 ? 21.615 1.8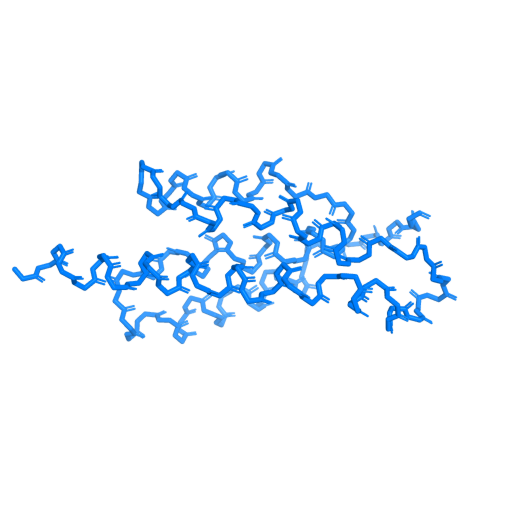86 -1.807 1.00 66.69 109 ALA A O 1
ATOM 805 N N . ASP A 1 110 ? 20.345 0.022 -1.838 1.00 64.25 110 ASP A N 1
ATOM 806 C CA . ASP A 1 110 ? 21.030 -0.689 -2.919 1.00 64.25 110 ASP A CA 1
ATOM 807 C C . ASP A 1 110 ? 19.979 -1.399 -3.798 1.00 64.25 110 ASP A C 1
ATOM 809 O O . ASP A 1 110 ? 19.451 -2.448 -3.404 1.00 64.25 110 ASP A O 1
ATOM 813 N N . PRO A 1 111 ? 19.557 -0.786 -4.920 1.00 65.25 111 PRO A N 1
ATOM 814 C CA . PRO A 1 111 ? 18.534 -1.343 -5.798 1.00 65.25 111 PRO A CA 1
ATOM 815 C C . PRO A 1 111 ? 18.997 -2.657 -6.420 1.00 65.25 111 PRO A C 1
ATOM 817 O O . PRO A 1 111 ? 20.024 -2.708 -7.092 1.00 65.25 111 PRO A O 1
ATOM 820 N N . ARG A 1 112 ? 18.211 -3.723 -6.251 1.00 59.12 112 ARG A N 1
ATOM 821 C CA . ARG A 1 112 ? 18.475 -4.989 -6.951 1.00 59.12 112 ARG A CA 1
ATOM 822 C C . ARG A 1 112 ? 17.826 -4.975 -8.327 1.00 59.12 112 ARG A C 1
ATOM 824 O O . ARG A 1 112 ? 16.715 -4.475 -8.454 1.00 59.12 112 ARG A O 1
ATOM 831 N N . ALA A 1 113 ? 18.482 -5.533 -9.336 1.00 55.97 113 ALA A N 1
ATOM 832 C CA . ALA A 1 113 ? 17.772 -5.891 -10.560 1.00 55.97 113 ALA A CA 1
ATOM 833 C C . ALA A 1 113 ? 16.737 -6.983 -10.226 1.00 55.97 113 ALA A C 1
ATOM 835 O O . ALA A 1 113 ? 17.055 -7.877 -9.431 1.00 55.97 113 ALA A O 1
ATOM 836 N N . GLY A 1 114 ? 15.518 -6.846 -10.756 1.00 51.69 114 GLY A N 1
ATOM 837 C CA . GLY A 1 114 ? 14.525 -7.922 -10.779 1.00 51.69 114 GLY A CA 1
ATOM 838 C C . GLY A 1 114 ? 14.976 -9.083 -11.653 1.00 51.69 114 GLY A C 1
ATOM 839 O O . GLY A 1 114 ? 15.787 -8.846 -12.582 1.00 51.69 114 GLY A O 1
#